Protein AF-A0A0D3DVM9-F1 (afdb_monomer)

Solvent-accessible surface area (backbone atoms only — not comparable to full-atom values): 5791 Å² total; per-residue (Å²): 135,84,50,71,69,58,55,54,49,50,52,52,49,45,51,54,56,29,63,66,41,76,50,63,68,59,22,55,45,42,44,47,43,64,39,31,65,66,45,95,77,84,83,82,88,36,5,70,62,58,58,64,71,59,78,54,64,70,60,54,45,50,54,51,52,49,52,52,56,50,42,59,50,51,58,52,49,38,55,52,40,66,75,59,56,73,94,66,81,56,74,92,72,56,78,83,128

Sequence (97 aa):
MVDKGQVISLCRSLLRAGRQYPDYNIREYAKRRTLDGFCTKRMTLDGFRMNKNLTDHSKVEEAYAEGKKQMEVVERVVKVYLAYPPKTKNIMELKLQ

Radius of gyration: 15.46 Å; Cα contacts (8 Å, |Δi|>4): 79; chains: 1; bounding box: 35×24×49 Å

Organism: NCBI:txid109376

Foldseek 3Di:
DDDPVNVVVLLVLQLVLLVLFLAPVSSVVSVCCSQPVLDDDDDDRPNCPPCVPVPDPVVVVVSSVVSVVVSVVSNVVSVVNVVVPDPDHDPVPDDDD

Nearest PDB structures (foldseek):
  6nzu-assembly1_B  TM=9.506E-01  e=1.006E-03  Homo sapiens
  8pk8-assembly1_B  TM=9.424E-01  e=1.006E-03  Homo sapiens
  5usr-assembly1_B  TM=9.138E-01  e=2.518E-03  Homo sapiens

InterPro domains:
  IPR008011 Complex 1 LYR protein domain [PF05347] (6-72)
  IPR045297 LYRM4, LYR domain [cd20264] (6-84)

Mean predicted aligned error: 7.84 Å

pLDDT: mean 76.56, std 17.45, range [30.0, 94.69]

Structure (mmCIF, N/CA/C/O backbone):
data_AF-A0A0D3DVM9-F1
#
_entry.id   AF-A0A0D3DVM9-F1
#
loop_
_atom_site.group_PDB
_atom_site.id
_atom_site.type_symbol
_atom_site.label_atom_id
_atom_site.label_alt_id
_atom_site.label_comp_id
_atom_site.label_asym_id
_atom_site.label_entity_id
_atom_site.label_seq_id
_atom_site.pdbx_PD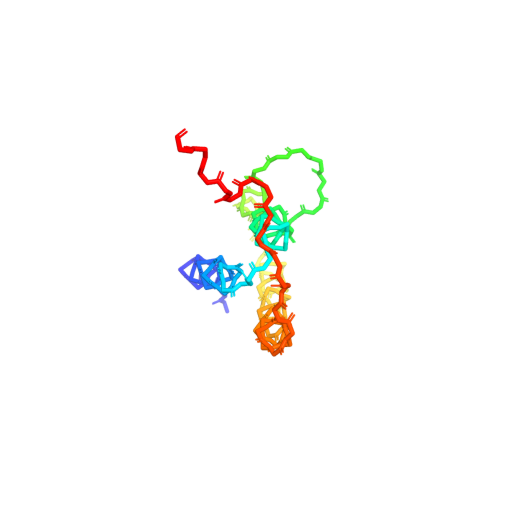B_ins_code
_atom_site.Cartn_x
_atom_site.Cartn_y
_atom_site.Cartn_z
_atom_site.occupancy
_atom_site.B_iso_or_equiv
_atom_site.auth_seq_id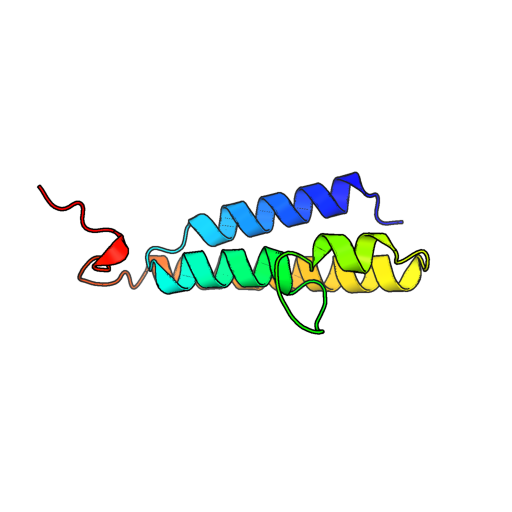
_atom_site.auth_comp_id
_atom_site.auth_asym_id
_atom_site.auth_atom_id
_atom_site.pdbx_PDB_model_num
ATOM 1 N N . MET A 1 1 ? 5.421 -0.435 -25.405 1.00 64.69 1 MET A N 1
ATOM 2 C CA . MET A 1 1 ? 6.526 0.359 -24.838 1.00 64.69 1 MET A CA 1
ATOM 3 C C . MET A 1 1 ? 6.015 1.191 -23.682 1.00 64.69 1 MET A C 1
ATOM 5 O O . MET A 1 1 ? 5.306 2.172 -23.883 1.00 64.69 1 MET A O 1
ATOM 9 N N . VAL A 1 2 ? 6.327 0.747 -22.470 1.00 70.69 2 VAL A N 1
ATOM 10 C CA . VAL A 1 2 ? 6.027 1.474 -21.235 1.00 70.69 2 VAL A CA 1
ATOM 11 C C . VAL A 1 2 ? 6.946 2.688 -21.132 1.00 70.69 2 VAL A C 1
ATOM 13 O O . VAL A 1 2 ? 8.167 2.542 -21.107 1.00 70.69 2 VAL A O 1
ATOM 16 N N . ASP A 1 3 ? 6.357 3.879 -21.067 1.00 76.69 3 ASP A N 1
ATOM 17 C CA . ASP A 1 3 ? 7.109 5.121 -20.897 1.00 76.69 3 ASP A CA 1
ATOM 18 C C . ASP A 1 3 ? 7.360 5.432 -19.412 1.00 76.69 3 ASP A C 1
ATOM 20 O O . ASP A 1 3 ? 6.544 5.128 -18.537 1.00 76.69 3 ASP A O 1
ATOM 24 N N . LYS A 1 4 ? 8.468 6.118 -19.120 1.00 74.12 4 LYS A N 1
ATOM 25 C CA . LYS A 1 4 ? 8.853 6.555 -17.773 1.00 74.12 4 LYS A CA 1
ATOM 26 C C . LYS A 1 4 ? 7.733 7.331 -17.072 1.00 74.12 4 LYS A C 1
ATOM 28 O O . LYS A 1 4 ? 7.541 7.160 -15.864 1.00 74.12 4 LYS A O 1
ATOM 33 N N . GLY A 1 5 ? 6.966 8.145 -17.803 1.00 76.88 5 GLY A N 1
ATOM 34 C CA . GLY A 1 5 ? 5.811 8.859 -17.261 1.00 76.88 5 GLY A CA 1
ATOM 35 C C . GLY A 1 5 ? 4.721 7.920 -16.742 1.00 76.88 5 GLY A C 1
ATOM 36 O O . GLY A 1 5 ? 4.166 8.150 -15.663 1.00 76.88 5 GLY A O 1
ATOM 37 N N . GLN A 1 6 ? 4.464 6.814 -17.445 1.00 81.12 6 GLN A N 1
ATOM 38 C CA . GLN A 1 6 ? 3.486 5.806 -17.032 1.00 81.12 6 GLN A CA 1
ATOM 39 C C . GLN A 1 6 ? 3.933 5.070 -15.767 1.00 81.12 6 GLN A C 1
ATOM 41 O O . GLN A 1 6 ? 3.111 4.834 -14.880 1.00 81.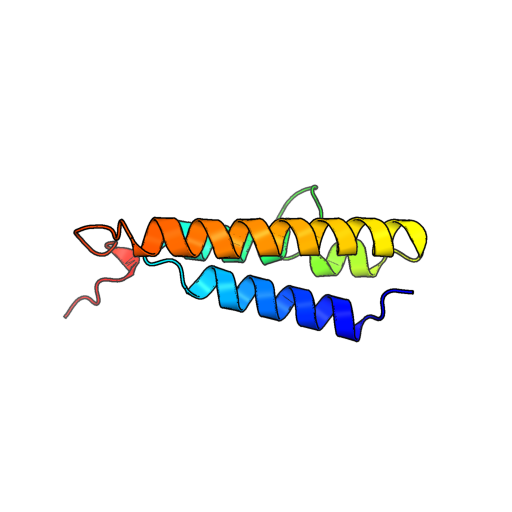12 6 GLN A O 1
ATOM 46 N N . VAL A 1 7 ? 5.228 4.762 -15.642 1.00 77.44 7 VAL A N 1
ATOM 47 C CA . VAL A 1 7 ? 5.778 4.110 -14.443 1.00 77.44 7 VAL A CA 1
ATOM 48 C C . VAL A 1 7 ? 5.685 5.042 -13.224 1.00 77.44 7 VAL A C 1
ATOM 50 O O . VAL A 1 7 ? 5.230 4.630 -12.157 1.00 77.44 7 VAL A O 1
ATOM 53 N N . ILE A 1 8 ? 6.025 6.330 -13.378 1.00 80.25 8 ILE A N 1
ATOM 54 C CA . ILE A 1 8 ? 5.896 7.333 -12.302 1.00 80.25 8 ILE A CA 1
ATOM 55 C C . ILE A 1 8 ? 4.429 7.533 -11.907 1.00 80.25 8 ILE A C 1
ATOM 57 O O . ILE A 1 8 ? 4.118 7.643 -10.718 1.00 80.25 8 ILE A O 1
ATOM 61 N N . SER A 1 9 ? 3.527 7.583 -12.888 1.00 83.94 9 SER A N 1
ATOM 62 C CA . SER A 1 9 ? 2.088 7.693 -12.642 1.00 83.94 9 SER A CA 1
ATOM 63 C C . SER A 1 9 ? 1.581 6.506 -11.820 1.00 83.94 9 SER A C 1
ATOM 65 O O . SER A 1 9 ? 0.953 6.707 -10.781 1.00 83.94 9 SER A O 1
ATOM 67 N N . LEU A 1 10 ? 1.955 5.280 -12.203 1.00 84.38 10 LEU A N 1
ATOM 68 C CA . LEU A 1 10 ? 1.599 4.061 -11.475 1.00 84.38 10 LEU A CA 1
ATOM 69 C C . LEU A 1 10 ? 2.126 4.082 -10.031 1.00 84.38 10 LEU A C 1
ATOM 71 O O . LEU A 1 10 ? 1.373 3.800 -9.102 1.00 84.38 10 LEU A O 1
ATOM 75 N N . CYS A 1 11 ? 3.380 4.502 -9.829 1.00 82.12 11 CYS A N 1
ATOM 76 C CA . CYS A 1 11 ? 3.977 4.672 -8.499 1.00 82.12 11 CYS A CA 1
ATOM 77 C C . CYS A 1 11 ? 3.156 5.612 -7.613 1.00 82.12 11 CYS A C 1
ATOM 79 O O . CYS A 1 11 ? 2.806 5.296 -6.476 1.00 82.12 11 CYS A O 1
ATOM 81 N N . ARG A 1 12 ? 2.828 6.793 -8.148 1.00 84.25 12 ARG A N 1
ATOM 82 C CA . ARG A 1 12 ? 2.059 7.809 -7.425 1.00 84.25 12 ARG A CA 1
ATOM 83 C C . ARG A 1 12 ? 0.668 7.300 -7.091 1.00 84.25 12 ARG A C 1
ATOM 85 O O . ARG A 1 12 ? 0.198 7.546 -5.984 1.00 84.25 12 ARG A O 1
ATOM 92 N N . SER A 1 13 ? 0.032 6.587 -8.012 1.00 86.81 13 SER A N 1
ATOM 93 C CA . SER A 1 13 ? -1.275 5.984 -7.776 1.00 86.81 13 SER A CA 1
ATOM 94 C C . SER A 1 13 ? -1.216 4.918 -6.675 1.00 86.81 13 SER A C 1
ATOM 96 O O . SER A 1 13 ? -2.057 4.956 -5.783 1.00 86.81 13 SER A O 1
ATOM 98 N N . LEU A 1 14 ? -0.176 4.074 -6.628 1.00 85.31 14 LEU A N 1
ATOM 99 C CA . LEU A 1 14 ? -0.004 3.060 -5.576 1.00 85.31 14 LEU A CA 1
ATOM 100 C C . LEU A 1 14 ? 0.188 3.720 -4.207 1.00 85.31 14 LEU A C 1
ATOM 102 O O . LEU A 1 14 ? -0.457 3.346 -3.230 1.00 85.31 14 LEU A O 1
ATOM 106 N N . LEU A 1 15 ? 1.019 4.765 -4.143 1.00 87.38 15 LEU A N 1
ATOM 107 C CA . LEU A 1 15 ? 1.227 5.538 -2.918 1.00 87.38 15 LEU A CA 1
ATOM 108 C C . LEU A 1 15 ? -0.046 6.260 -2.458 1.00 87.38 15 LEU A C 1
ATOM 110 O O . LEU A 1 15 ? -0.275 6.390 -1.257 1.00 87.38 15 LEU A O 1
ATOM 114 N N . ARG A 1 16 ? -0.874 6.748 -3.389 1.00 90.38 16 ARG A N 1
ATOM 115 C CA . ARG A 1 16 ? -2.161 7.385 -3.071 1.00 90.38 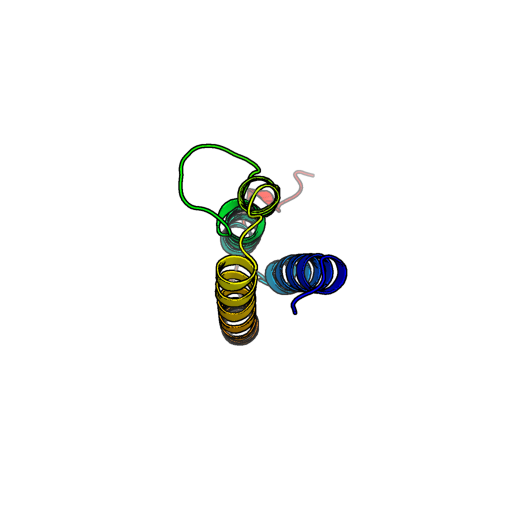16 ARG A CA 1
ATOM 116 C C . ARG A 1 16 ? -3.180 6.366 -2.573 1.00 90.38 16 ARG A C 1
ATOM 118 O O . ARG A 1 16 ? -3.838 6.640 -1.577 1.00 90.38 16 ARG A O 1
ATOM 125 N N . ALA A 1 17 ? -3.279 5.203 -3.214 1.00 87.81 17 ALA A N 1
ATOM 126 C CA . ALA A 1 17 ? -4.162 4.120 -2.787 1.00 87.81 17 ALA A CA 1
ATOM 127 C C . ALA A 1 17 ? -3.750 3.582 -1.407 1.00 87.81 17 ALA A C 1
ATOM 129 O O . ALA A 1 17 ? -4.576 3.482 -0.505 1.00 87.81 17 ALA A O 1
ATOM 130 N N . GLY A 1 18 ? -2.450 3.369 -1.182 1.00 87.06 18 GLY A N 1
ATOM 131 C CA . GLY A 1 18 ? -1.912 2.930 0.107 1.00 87.06 18 GLY A CA 1
ATOM 132 C C . GLY A 1 18 ? -2.130 3.916 1.263 1.00 87.06 18 GLY A C 1
ATOM 133 O O . GLY A 1 18 ? -2.115 3.510 2.418 1.00 87.06 18 GLY A O 1
ATOM 134 N N . ARG A 1 19 ? -2.378 5.204 0.999 1.00 89.44 19 ARG A N 1
ATOM 135 C CA . ARG A 1 19 ? -2.746 6.172 2.051 1.00 89.44 19 ARG A CA 1
ATOM 136 C C . ARG A 1 19 ? -4.189 6.033 2.532 1.00 89.44 19 ARG A C 1
ATOM 138 O O . ARG A 1 19 ? -4.500 6.566 3.590 1.00 89.44 19 ARG A O 1
ATOM 145 N N . GLN A 1 20 ? -5.048 5.350 1.780 1.00 91.56 20 GLN A N 1
ATOM 146 C CA . GLN A 1 20 ? -6.469 5.211 2.111 1.00 91.56 20 GLN A CA 1
ATOM 147 C C . GLN A 1 20 ? -6.726 4.159 3.196 1.00 91.56 20 GLN A C 1
ATOM 149 O O . GLN A 1 20 ? -7.831 4.099 3.728 1.00 91.56 20 GLN A O 1
ATOM 154 N N . TYR A 1 21 ? -5.728 3.340 3.553 1.00 91.00 21 TYR A N 1
ATOM 155 C CA . TYR A 1 21 ? -5.892 2.368 4.630 1.00 91.00 21 TYR A CA 1
ATOM 156 C C . TYR A 1 21 ? -6.135 3.065 5.980 1.00 91.00 21 TYR A C 1
ATOM 158 O O . TYR A 1 21 ? -5.402 3.991 6.333 1.00 91.00 21 TYR A O 1
ATOM 166 N N . PRO A 1 22 ? -7.117 2.612 6.776 1.00 89.88 22 PRO A N 1
ATOM 167 C CA . PRO A 1 22 ? -7.398 3.201 8.082 1.00 89.88 22 PRO A CA 1
ATOM 168 C C . PRO A 1 22 ? -6.340 2.835 9.134 1.00 89.88 22 PRO A C 1
ATOM 170 O O . PRO A 1 22 ? -6.067 3.633 10.027 1.00 89.88 22 PRO A O 1
ATOM 173 N N . ASP A 1 23 ? -5.691 1.677 9.002 1.00 90.56 23 ASP A N 1
ATOM 174 C CA . ASP A 1 23 ? -4.649 1.212 9.921 1.00 90.56 23 ASP A CA 1
ATOM 175 C C . ASP A 1 23 ? -3.272 1.820 9.591 1.00 90.56 23 ASP A C 1
ATOM 177 O O . ASP A 1 23 ? -2.796 1.752 8.452 1.00 90.56 23 ASP A O 1
ATOM 181 N N . TYR A 1 24 ? -2.612 2.387 10.606 1.00 90.44 24 TYR A N 1
ATOM 182 C CA . TYR A 1 24 ? -1.273 2.971 10.507 1.00 90.44 24 TYR A CA 1
ATOM 183 C C . TYR A 1 24 ? -0.214 1.999 9.978 1.00 90.44 24 TYR A C 1
ATOM 185 O O . TYR A 1 24 ? 0.533 2.334 9.056 1.00 90.44 24 TYR A O 1
ATOM 193 N N . ASN A 1 25 ? -0.153 0.789 10.535 1.00 90.50 25 ASN A N 1
ATOM 194 C CA . ASN A 1 25 ? 0.869 -0.190 10.184 1.00 90.50 25 ASN A CA 1
ATOM 195 C C . ASN A 1 25 ? 0.724 -0.613 8.726 1.00 90.50 25 ASN A C 1
ATOM 197 O O . ASN A 1 25 ? 1.723 -0.743 8.019 1.00 90.50 25 ASN A O 1
ATOM 201 N N . ILE A 1 26 ? -0.519 -0.769 8.262 1.00 89.56 26 ILE A N 1
ATOM 202 C CA . ILE A 1 26 ? -0.812 -1.125 6.874 1.00 89.56 26 ILE A CA 1
ATOM 203 C C . ILE A 1 26 ? -0.454 0.024 5.928 1.00 89.56 26 ILE A C 1
ATOM 205 O O . ILE A 1 26 ? 0.169 -0.233 4.900 1.00 89.56 26 ILE A O 1
ATOM 209 N N . ARG A 1 27 ? -0.746 1.288 6.275 1.00 90.88 27 ARG A N 1
ATOM 210 C CA . ARG A 1 27 ? -0.305 2.444 5.469 1.00 90.88 27 ARG A CA 1
ATOM 211 C C . ARG A 1 27 ? 1.212 2.521 5.354 1.00 90.88 27 ARG A C 1
ATOM 213 O O . ARG A 1 27 ? 1.739 2.664 4.250 1.00 90.88 27 ARG A O 1
ATOM 220 N N . GLU A 1 28 ? 1.924 2.414 6.473 1.00 88.81 28 GLU A N 1
ATOM 221 C CA . GLU A 1 28 ? 3.387 2.499 6.475 1.00 88.81 28 GLU A CA 1
ATOM 222 C C . GLU A 1 28 ? 4.037 1.287 5.804 1.00 88.81 28 GLU A C 1
ATOM 224 O O . GLU A 1 28 ? 5.070 1.430 5.146 1.00 88.81 28 GLU A O 1
ATOM 229 N N . TYR A 1 29 ? 3.433 0.101 5.914 1.00 87.25 29 TYR A N 1
ATOM 230 C CA . TYR A 1 29 ? 3.856 -1.076 5.163 1.00 87.25 29 TYR A CA 1
ATOM 231 C C . TYR A 1 29 ? 3.609 -0.904 3.666 1.00 87.25 29 TYR A C 1
ATOM 233 O O . TYR A 1 29 ? 4.519 -1.139 2.881 1.00 87.25 29 TYR A O 1
ATOM 241 N N . ALA A 1 30 ? 2.423 -0.453 3.249 1.00 84.94 30 ALA A N 1
ATOM 242 C CA . ALA A 1 30 ? 2.099 -0.227 1.843 1.00 84.94 30 ALA A CA 1
ATOM 243 C C . ALA A 1 30 ? 3.027 0.823 1.222 1.00 84.94 30 ALA A C 1
ATOM 245 O O . ALA A 1 30 ? 3.501 0.644 0.102 1.00 84.94 30 ALA A O 1
ATOM 246 N N . LYS A 1 31 ? 3.357 1.884 1.965 1.00 84.06 31 LYS A N 1
ATOM 247 C CA . LYS A 1 31 ? 4.341 2.892 1.561 1.00 84.06 31 LYS A CA 1
ATOM 248 C C . LYS A 1 31 ? 5.735 2.287 1.410 1.00 84.06 31 LYS A C 1
ATOM 250 O O . LYS A 1 31 ? 6.333 2.454 0.352 1.00 84.06 31 LYS A O 1
ATOM 255 N N . ARG A 1 32 ? 6.226 1.550 2.415 1.00 81.06 32 ARG A N 1
ATOM 256 C CA . ARG A 1 32 ? 7.519 0.847 2.345 1.00 81.06 32 ARG A CA 1
ATOM 257 C C . ARG A 1 32 ? 7.548 -0.139 1.190 1.00 81.06 32 ARG A C 1
ATOM 259 O O . ARG A 1 32 ? 8.394 -0.014 0.331 1.00 81.06 32 ARG A O 1
ATOM 266 N N . ARG A 1 33 ? 6.558 -1.018 1.060 1.00 77.19 33 ARG A N 1
ATOM 267 C CA . ARG A 1 33 ? 6.443 -1.988 -0.036 1.00 77.19 33 ARG A CA 1
ATOM 268 C C . ARG A 1 33 ? 6.276 -1.335 -1.409 1.00 77.19 33 ARG A C 1
ATOM 270 O O . ARG A 1 33 ? 6.757 -1.892 -2.376 1.00 77.19 33 ARG A O 1
ATOM 277 N N . THR A 1 34 ? 5.637 -0.179 -1.541 1.00 74.06 34 THR A N 1
ATOM 278 C CA . THR A 1 34 ? 5.575 0.521 -2.840 1.00 74.06 34 THR A CA 1
ATOM 279 C C . THR A 1 34 ? 6.923 1.153 -3.185 1.00 74.06 34 THR A C 1
ATOM 281 O O . THR A 1 34 ? 7.319 1.187 -4.348 1.00 74.06 34 THR A O 1
ATOM 284 N N . LEU A 1 35 ? 7.639 1.639 -2.169 1.00 69.31 35 LEU A N 1
ATOM 285 C CA . LEU A 1 35 ? 8.974 2.202 -2.325 1.00 69.31 35 LEU A CA 1
ATOM 286 C C . LEU A 1 35 ? 10.057 1.130 -2.478 1.00 69.31 35 LEU A C 1
ATOM 288 O O . LEU A 1 35 ? 11.014 1.394 -3.185 1.00 69.31 35 LEU A O 1
ATOM 292 N N . ASP A 1 36 ? 9.895 -0.050 -1.881 1.00 62.06 36 ASP A N 1
ATOM 293 C CA . ASP A 1 36 ? 10.870 -1.148 -1.825 1.00 62.06 36 ASP A CA 1
ATOM 294 C C . ASP A 1 36 ? 10.533 -2.261 -2.836 1.00 62.06 36 ASP A C 1
ATOM 296 O O . ASP A 1 36 ? 11.395 -2.785 -3.530 1.00 62.06 36 ASP A O 1
ATOM 300 N N . GLY A 1 37 ? 9.258 -2.623 -2.955 1.00 51.31 37 GLY A N 1
ATOM 301 C CA . GLY A 1 37 ? 8.749 -3.843 -3.594 1.00 51.31 37 GLY A CA 1
ATOM 302 C C . GLY A 1 37 ? 8.763 -3.866 -5.117 1.00 51.31 37 GLY A C 1
ATOM 303 O O . GLY A 1 37 ? 8.290 -4.837 -5.694 1.00 51.31 37 GLY A O 1
ATOM 304 N N . PHE A 1 38 ? 9.334 -2.855 -5.770 1.00 50.81 38 PHE A N 1
ATOM 305 C CA . PHE A 1 38 ? 9.666 -2.970 -7.189 1.00 50.81 38 PHE A CA 1
ATOM 306 C C . PHE A 1 38 ? 11.016 -3.699 -7.408 1.00 50.81 38 PHE A C 1
ATOM 308 O O . PHE A 1 38 ? 11.285 -4.104 -8.533 1.00 50.81 38 PHE A O 1
ATOM 315 N N . CYS A 1 39 ? 11.826 -3.952 -6.359 1.00 37.91 39 CYS A N 1
ATOM 316 C CA . CYS A 1 39 ? 13.028 -4.806 -6.409 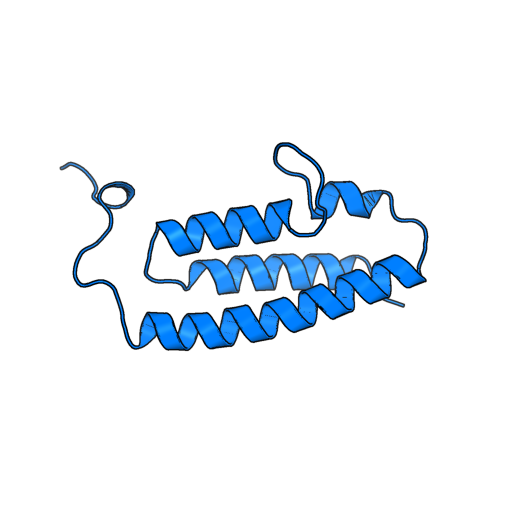1.00 37.91 39 CYS A CA 1
ATOM 317 C C . CYS A 1 39 ? 13.322 -5.495 -5.063 1.00 37.91 39 CYS A C 1
ATOM 319 O O . CYS A 1 39 ? 13.543 -4.837 -4.051 1.00 37.91 39 CYS A O 1
ATOM 321 N N . THR A 1 40 ? 13.446 -6.824 -5.035 1.00 33.41 40 THR A N 1
ATOM 322 C CA . THR A 1 40 ? 14.052 -7.519 -3.885 1.00 33.41 40 THR A CA 1
ATOM 323 C C . THR A 1 40 ? 15.560 -7.680 -4.074 1.00 33.41 40 THR A C 1
ATOM 325 O O . THR A 1 40 ? 16.012 -8.613 -4.727 1.00 33.41 40 THR A O 1
ATOM 328 N N . LYS A 1 41 ? 16.349 -6.818 -3.415 1.00 35.53 41 LYS A N 1
ATOM 329 C CA . LYS A 1 41 ? 17.506 -7.233 -2.594 1.00 35.53 41 LYS A CA 1
ATOM 330 C C . LYS A 1 41 ? 18.036 -6.054 -1.761 1.00 35.53 41 LYS A C 1
ATOM 332 O O . LYS A 1 41 ? 18.708 -5.179 -2.274 1.00 35.53 41 LYS A O 1
ATOM 337 N N . ARG A 1 42 ? 17.757 -6.133 -0.454 1.00 31.48 42 ARG A N 1
ATOM 338 C CA . ARG A 1 42 ? 18.448 -5.505 0.690 1.00 31.48 42 ARG A CA 1
ATOM 339 C C . ARG A 1 42 ? 18.520 -3.961 0.745 1.00 31.48 42 ARG A C 1
ATOM 341 O O . ARG A 1 42 ? 19.291 -3.331 0.047 1.00 31.48 42 ARG A O 1
ATOM 348 N N . MET A 1 43 ? 17.840 -3.443 1.774 1.00 30.00 43 MET A N 1
ATOM 349 C CA . MET A 1 43 ? 18.146 -2.217 2.527 1.00 30.00 43 MET A CA 1
ATOM 350 C C . MET A 1 43 ? 17.844 -0.880 1.826 1.00 30.00 43 MET A C 1
ATOM 352 O O . MET A 1 43 ? 18.694 -0.281 1.190 1.00 30.00 43 MET A O 1
ATOM 356 N N . THR A 1 44 ? 16.633 -0.384 2.115 1.00 35.81 44 THR A N 1
ATOM 357 C CA . THR A 1 44 ? 16.189 1.026 2.100 1.00 35.81 44 THR A CA 1
ATOM 358 C C . THR A 1 44 ? 16.113 1.765 0.752 1.00 35.81 44 THR A C 1
ATOM 360 O O . THR A 1 44 ? 17.125 2.062 0.144 1.00 35.81 44 THR A O 1
ATOM 363 N N . LEU A 1 45 ? 14.904 2.251 0.413 1.00 36.50 45 LEU A N 1
ATOM 364 C CA . LEU A 1 45 ? 14.630 3.401 -0.481 1.00 36.50 45 LEU A CA 1
ATOM 365 C C . LEU A 1 45 ? 14.642 3.167 -2.014 1.00 36.50 45 LEU A C 1
ATOM 367 O O . LEU A 1 45 ? 14.733 4.139 -2.773 1.00 36.50 45 LEU A O 1
ATOM 371 N N . ASP A 1 46 ? 14.510 1.920 -2.482 1.00 40.22 46 ASP A N 1
ATOM 372 C CA . ASP A 1 46 ? 15.170 1.512 -3.733 1.00 40.22 46 ASP A CA 1
ATOM 373 C C . ASP A 1 46 ? 14.357 0.733 -4.794 1.00 40.22 46 ASP A C 1
ATOM 375 O O . ASP A 1 46 ? 14.892 0.398 -5.840 1.00 40.22 46 ASP A O 1
ATOM 379 N N . GLY A 1 47 ? 13.053 0.511 -4.668 1.00 40.94 47 GLY A N 1
ATOM 380 C CA . GLY A 1 47 ? 12.258 -0.192 -5.693 1.00 40.94 47 GLY A CA 1
ATOM 381 C C . GLY A 1 47 ? 12.276 0.500 -7.068 1.00 40.94 47 GLY A C 1
ATOM 382 O O . GLY A 1 47 ? 12.631 -0.100 -8.081 1.00 40.94 47 GLY A O 1
ATOM 383 N N . PHE A 1 48 ? 11.973 1.800 -7.123 1.00 48.06 48 PHE A N 1
ATOM 384 C CA . PHE A 1 48 ? 12.055 2.570 -8.377 1.00 48.06 48 PHE A CA 1
ATOM 385 C C . PHE A 1 48 ? 13.488 2.950 -8.776 1.00 48.06 48 PHE A C 1
ATOM 387 O O . PHE A 1 48 ? 13.737 3.255 -9.942 1.00 48.06 48 PHE A O 1
ATOM 394 N N . ARG A 1 49 ? 14.434 2.966 -7.827 1.00 48.84 49 ARG A N 1
ATOM 395 C CA . ARG A 1 49 ? 15.839 3.326 -8.089 1.00 48.84 49 ARG A CA 1
ATOM 396 C C . ARG A 1 49 ? 16.653 2.149 -8.620 1.00 48.84 49 ARG A C 1
ATOM 398 O O . ARG A 1 49 ? 17.621 2.392 -9.327 1.00 48.84 49 ARG A O 1
ATOM 405 N N . MET A 1 50 ? 16.243 0.912 -8.356 1.00 54.28 50 MET A N 1
ATOM 406 C CA . MET A 1 50 ? 16.948 -0.290 -8.815 1.00 54.28 50 MET A CA 1
ATOM 407 C C . MET A 1 50 ? 16.552 -0.676 -10.242 1.00 54.28 50 MET A C 1
ATOM 409 O O . MET A 1 50 ? 17.422 -0.864 -11.089 1.00 54.28 50 MET A O 1
ATOM 413 N N . ASN A 1 51 ? 15.258 -0.615 -10.576 1.00 49.66 51 ASN A N 1
ATOM 414 C CA . ASN A 1 51 ? 14.803 -0.713 -11.970 1.00 49.66 51 ASN A CA 1
ATOM 415 C C . ASN A 1 51 ? 15.120 0.544 -12.799 1.00 49.66 51 ASN A C 1
ATOM 417 O O . ASN A 1 51 ? 14.941 0.539 -14.012 1.00 49.66 51 ASN A O 1
ATOM 421 N N . LYS A 1 52 ? 15.650 1.614 -12.187 1.00 53.59 52 LYS A N 1
ATOM 422 C CA . LYS A 1 52 ? 16.165 2.785 -12.919 1.00 53.59 52 LYS A CA 1
ATOM 423 C C . LYS A 1 52 ? 17.287 2.408 -13.894 1.00 53.59 52 LYS A C 1
ATOM 425 O O . LYS A 1 52 ? 17.452 3.091 -14.898 1.00 53.59 52 LYS A O 1
ATOM 430 N N . ASN A 1 53 ? 18.032 1.344 -13.586 1.00 57.03 53 ASN A N 1
ATOM 431 C CA . ASN A 1 53 ? 19.123 0.832 -14.413 1.00 57.03 53 ASN A CA 1
ATOM 432 C C . ASN A 1 53 ? 18.686 -0.347 -15.304 1.00 57.03 53 ASN A C 1
ATOM 434 O O . ASN A 1 53 ? 19.529 -0.931 -15.981 1.00 57.03 53 ASN A O 1
ATOM 438 N N . LEU A 1 54 ? 17.398 -0.731 -15.300 1.00 61.09 54 LEU A N 1
ATOM 439 C CA . LEU A 1 54 ? 16.889 -1.711 -16.258 1.00 61.09 54 LEU A CA 1
ATOM 440 C C . LEU A 1 54 ? 16.815 -1.061 -17.637 1.00 61.09 54 LEU A C 1
ATOM 442 O O . LEU A 1 54 ? 15.912 -0.281 -17.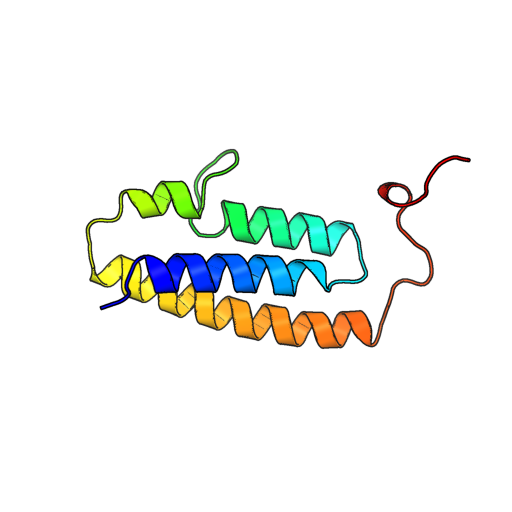930 1.00 61.09 54 LEU A O 1
ATOM 446 N N . THR A 1 55 ? 17.770 -1.419 -18.483 1.00 64.44 55 THR A N 1
ATOM 447 C CA . THR A 1 55 ? 17.801 -1.019 -19.894 1.00 64.44 55 THR A CA 1
ATOM 448 C C . THR A 1 55 ? 16.980 -1.976 -20.771 1.00 64.44 55 THR A C 1
ATOM 450 O O . THR A 1 55 ? 16.558 -1.609 -21.863 1.00 64.44 55 THR A O 1
ATOM 453 N N . ASP A 1 56 ? 16.705 -3.193 -20.280 1.00 73.62 56 ASP A N 1
ATOM 454 C CA . ASP A 1 56 ? 15.950 -4.222 -21.001 1.00 73.62 56 ASP A CA 1
ATOM 455 C C . ASP A 1 56 ? 14.451 -3.898 -21.041 1.00 73.62 56 ASP A C 1
ATOM 457 O O . ASP A 1 56 ? 13.730 -4.063 -20.052 1.00 73.62 56 ASP A O 1
ATOM 461 N N . HIS A 1 57 ? 13.958 -3.522 -22.221 1.00 72.69 57 HIS A N 1
ATOM 462 C CA . HIS A 1 57 ? 12.552 -3.168 -22.432 1.00 72.69 57 HIS A CA 1
ATOM 463 C C . HIS A 1 57 ? 11.567 -4.261 -21.982 1.00 72.69 57 HIS A C 1
ATOM 465 O O . HIS A 1 57 ? 10.566 -3.941 -21.346 1.00 72.69 57 HIS A O 1
ATOM 471 N N . SER A 1 58 ? 11.867 -5.542 -22.224 1.00 79.81 58 SER A N 1
ATOM 472 C CA . SER A 1 58 ? 10.985 -6.657 -21.833 1.00 79.81 58 SER A CA 1
ATOM 473 C C . SER A 1 58 ? 10.781 -6.749 -20.316 1.00 79.81 58 SER A C 1
ATOM 475 O O . SER A 1 58 ? 9.669 -6.993 -19.855 1.00 79.81 58 SER A O 1
ATOM 477 N N . LYS A 1 59 ? 11.838 -6.519 -19.526 1.00 75.88 59 LYS A N 1
ATOM 478 C CA . LYS A 1 59 ? 11.775 -6.587 -18.055 1.00 75.88 59 LYS A CA 1
ATOM 479 C C . LYS A 1 59 ? 11.016 -5.400 -17.469 1.00 75.88 59 LYS A C 1
ATOM 481 O O . LYS A 1 59 ? 10.319 -5.540 -16.468 1.00 75.88 59 LYS A O 1
ATOM 486 N N . VAL A 1 60 ? 11.123 -4.230 -18.105 1.00 75.25 60 VAL A N 1
ATOM 487 C CA . VAL A 1 60 ? 10.351 -3.040 -17.718 1.00 75.25 60 VAL A CA 1
ATOM 488 C C . VAL A 1 60 ? 8.857 -3.270 -17.941 1.00 75.25 60 VAL A C 1
ATOM 490 O O . VAL A 1 60 ? 8.052 -2.910 -17.081 1.00 75.25 60 VAL A O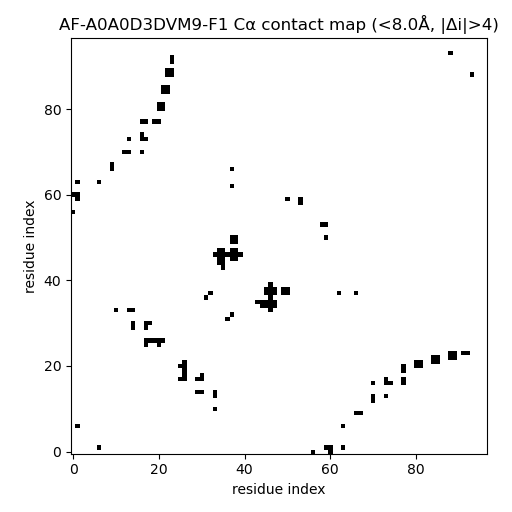 1
ATOM 493 N N . GLU A 1 61 ? 8.474 -3.886 -19.061 1.00 80.81 61 GLU A N 1
ATOM 494 C CA . GLU A 1 61 ? 7.069 -4.189 -19.352 1.00 80.81 61 GLU A CA 1
ATOM 495 C C . GLU A 1 61 ? 6.489 -5.234 -18.391 1.00 80.81 61 GLU A C 1
ATOM 497 O O . GLU A 1 61 ? 5.376 -5.048 -17.895 1.00 80.81 61 GLU A O 1
ATOM 502 N N . GLU A 1 62 ? 7.257 -6.271 -18.050 1.00 81.88 62 GLU A N 1
ATOM 503 C CA . GLU A 1 62 ? 6.865 -7.278 -17.058 1.00 81.88 62 GLU A CA 1
ATOM 504 C C . GLU A 1 62 ? 6.656 -6.663 -15.666 1.00 81.88 62 GLU A C 1
ATOM 506 O O . GLU A 1 62 ? 5.580 -6.802 -15.078 1.00 81.88 62 GLU A O 1
ATOM 511 N N . ALA A 1 63 ? 7.634 -5.898 -15.169 1.00 78.81 63 ALA A N 1
ATOM 512 C CA . ALA A 1 63 ? 7.541 -5.242 -13.866 1.00 78.81 63 ALA A CA 1
ATOM 513 C C . ALA A 1 63 ? 6.382 -4.229 -13.814 1.00 78.81 63 ALA A C 1
ATOM 515 O O . ALA A 1 63 ? 5.684 -4.098 -12.805 1.00 78.81 63 ALA A O 1
ATOM 516 N N . TYR A 1 64 ? 6.133 -3.517 -14.915 1.00 82.50 64 TYR A N 1
ATOM 517 C CA . TYR A 1 64 ? 4.995 -2.609 -15.026 1.00 82.50 64 TYR A CA 1
ATOM 518 C C . TYR A 1 64 ? 3.650 -3.353 -15.006 1.00 82.50 64 TYR A C 1
ATOM 520 O O . TYR A 1 64 ? 2.710 -2.908 -14.339 1.00 82.50 64 TYR A O 1
ATOM 528 N N . ALA A 1 65 ? 3.550 -4.495 -15.693 1.00 85.19 65 ALA A N 1
ATOM 529 C CA . ALA A 1 65 ? 2.362 -5.343 -15.669 1.00 85.19 65 ALA A CA 1
ATOM 530 C C . ALA A 1 65 ? 2.102 -5.918 -14.268 1.00 85.19 65 ALA A C 1
ATOM 532 O O . ALA A 1 65 ? 0.959 -5.931 -13.807 1.00 85.19 65 ALA A O 1
ATOM 533 N N . GLU A 1 66 ? 3.149 -6.330 -13.555 1.00 82.81 66 GLU A N 1
ATOM 534 C CA . GLU A 1 66 ? 3.033 -6.755 -12.162 1.00 82.81 66 GLU A CA 1
ATOM 535 C C . GLU A 1 66 ? 2.575 -5.607 -11.252 1.00 82.81 66 GLU A C 1
ATOM 537 O O . GLU A 1 66 ? 1.640 -5.777 -10.469 1.00 82.81 66 GLU A O 1
ATOM 542 N N . GLY A 1 67 ? 3.143 -4.408 -11.406 1.00 82.81 67 GLY A N 1
ATOM 543 C CA . GLY A 1 67 ? 2.719 -3.224 -10.656 1.00 82.81 67 GLY A CA 1
ATOM 544 C C . GLY A 1 67 ? 1.238 -2.878 -10.856 1.00 82.81 67 GLY A C 1
ATOM 545 O O . GLY A 1 67 ? 0.562 -2.482 -9.904 1.00 82.81 67 GLY A O 1
ATOM 546 N N . LYS A 1 68 ? 0.699 -3.081 -12.066 1.00 87.25 68 LYS A N 1
ATOM 547 C CA . LYS A 1 68 ? -0.742 -2.944 -12.336 1.00 87.25 68 LYS A CA 1
ATOM 548 C C . LYS A 1 68 ? -1.575 -3.980 -11.582 1.00 87.25 68 LYS A C 1
ATOM 550 O O . LYS A 1 68 ? -2.541 -3.604 -10.927 1.00 87.25 68 LYS A O 1
ATOM 555 N N . LYS A 1 69 ? -1.171 -5.254 -11.594 1.00 87.81 69 LYS A N 1
ATOM 556 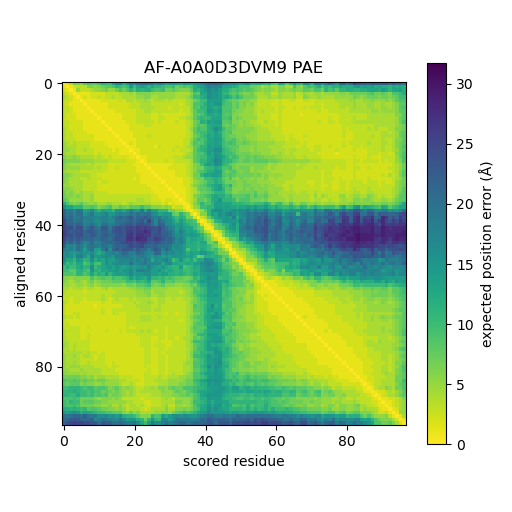C CA . LYS A 1 69 ? -1.847 -6.306 -10.812 1.00 87.81 69 LYS A CA 1
ATOM 557 C C . LYS A 1 69 ? -1.838 -5.984 -9.314 1.00 87.81 69 LYS A C 1
ATOM 559 O O . LYS A 1 69 ? -2.845 -6.158 -8.633 1.00 87.81 69 LYS A O 1
ATOM 564 N N . GLN A 1 70 ? -0.718 -5.473 -8.799 1.00 84.44 70 GLN A N 1
ATOM 565 C CA . GLN A 1 70 ? -0.611 -5.045 -7.401 1.00 84.44 70 GLN A CA 1
ATOM 566 C C . GLN A 1 70 ? -1.548 -3.871 -7.088 1.00 84.44 70 GLN A C 1
ATOM 568 O O . GLN A 1 70 ? -2.146 -3.858 -6.015 1.00 84.44 70 GLN A O 1
ATOM 573 N N . MET A 1 71 ? -1.740 -2.925 -8.016 1.00 87.25 71 MET A N 1
ATOM 574 C CA . MET A 1 71 ? -2.715 -1.841 -7.841 1.00 87.25 71 MET A CA 1
ATOM 575 C C . MET A 1 71 ? -4.126 -2.380 -7.607 1.00 87.25 71 MET A C 1
ATOM 577 O O . MET A 1 71 ? -4.773 -2.000 -6.635 1.00 87.25 71 MET A O 1
ATOM 581 N N . GLU A 1 72 ? -4.582 -3.302 -8.453 1.00 90.62 72 GLU A N 1
ATOM 582 C CA . GLU A 1 72 ? -5.920 -3.895 -8.339 1.00 90.62 72 GLU A CA 1
ATOM 583 C C . GLU A 1 72 ? -6.105 -4.646 -7.014 1.00 90.62 72 GLU A C 1
ATOM 585 O O . GLU A 1 72 ? -7.195 -4.686 -6.439 1.00 90.62 72 GLU A O 1
ATOM 590 N N . VAL A 1 73 ? -5.040 -5.269 -6.502 1.00 88.62 73 VAL A N 1
ATOM 591 C CA . VAL A 1 73 ? -5.052 -5.884 -5.169 1.00 88.62 73 VAL A CA 1
ATOM 592 C C . VAL A 1 73 ? -5.179 -4.811 -4.093 1.00 88.62 73 VAL A C 1
ATOM 594 O O . VAL A 1 73 ? -6.063 -4.921 -3.248 1.00 88.62 73 VAL A O 1
ATOM 597 N N . VAL A 1 74 ? -4.353 -3.763 -4.134 1.00 88.69 74 VAL A N 1
ATOM 598 C CA . VAL A 1 74 ? -4.386 -2.676 -3.146 1.00 88.69 74 VAL A CA 1
ATOM 599 C C . VAL A 1 74 ? -5.771 -2.034 -3.093 1.00 88.69 74 VAL A C 1
ATOM 601 O O . VAL A 1 74 ? -6.331 -1.901 -2.012 1.00 88.69 74 VAL A O 1
ATOM 604 N N . GLU A 1 75 ? -6.377 -1.708 -4.232 1.00 90.06 75 GLU A N 1
ATOM 605 C CA . GLU A 1 75 ? -7.713 -1.102 -4.270 1.00 90.06 75 GLU A CA 1
ATOM 606 C C . GLU A 1 75 ? -8.799 -2.007 -3.676 1.00 90.06 75 GLU A C 1
ATOM 608 O O . GLU A 1 75 ? -9.683 -1.536 -2.954 1.00 90.06 75 GLU A O 1
ATOM 613 N N . ARG A 1 76 ? -8.737 -3.318 -3.938 1.00 94.00 76 ARG A N 1
ATOM 614 C CA . ARG A 1 76 ? -9.671 -4.281 -3.337 1.00 94.00 76 ARG A CA 1
ATOM 615 C C . ARG A 1 76 ? -9.484 -4.377 -1.829 1.00 94.00 76 ARG A C 1
ATOM 617 O O . ARG A 1 76 ? -10.465 -4.346 -1.091 1.00 94.00 76 ARG A O 1
ATOM 624 N N . VAL A 1 77 ? -8.238 -4.465 -1.371 1.00 91.19 77 VAL A N 1
ATOM 625 C CA . VAL A 1 77 ? -7.923 -4.595 0.054 1.00 91.19 77 VAL A CA 1
ATOM 626 C C . VAL A 1 77 ? -8.307 -3.315 0.801 1.00 91.19 77 VAL A C 1
ATOM 628 O O . VAL A 1 77 ? -8.885 -3.410 1.880 1.00 91.19 77 VAL A O 1
ATOM 631 N N . VAL A 1 78 ? -8.121 -2.127 0.213 1.00 93.25 78 VAL A N 1
ATOM 632 C CA . VAL A 1 78 ? -8.602 -0.857 0.793 1.00 93.25 78 VAL A CA 1
ATOM 633 C C . VAL A 1 78 ? -10.095 -0.934 1.118 1.00 93.25 78 VAL A C 1
ATOM 635 O O . VAL A 1 78 ? -10.481 -0.616 2.240 1.00 93.25 78 VAL A O 1
ATOM 638 N N . LYS A 1 79 ? -10.935 -1.425 0.198 1.00 94.62 79 LYS A N 1
ATOM 639 C CA . LYS A 1 79 ? -12.386 -1.553 0.436 1.00 94.62 79 LYS A CA 1
ATOM 640 C C . LYS A 1 79 ? -12.708 -2.463 1.623 1.00 94.62 79 LYS A C 1
ATOM 642 O O . LYS A 1 79 ? -13.576 -2.128 2.422 1.00 94.62 79 LYS A O 1
ATOM 647 N N . VAL A 1 80 ? -11.992 -3.579 1.766 1.00 94.00 80 VAL A N 1
ATOM 648 C CA . VAL A 1 80 ? -12.175 -4.508 2.895 1.00 94.00 80 VAL A CA 1
ATOM 649 C C . VAL A 1 80 ? -11.806 -3.837 4.217 1.00 94.00 80 VAL A C 1
ATOM 651 O O . VAL A 1 80 ? -12.580 -3.884 5.168 1.00 94.00 80 VAL A O 1
ATOM 654 N N . TYR A 1 81 ? -10.660 -3.161 4.278 1.00 92.12 81 TYR A N 1
ATOM 655 C CA . TYR A 1 81 ? -10.221 -2.486 5.502 1.00 92.12 81 TYR A CA 1
ATOM 656 C C . TYR A 1 81 ? -11.104 -1.291 5.873 1.00 92.12 81 TYR A C 1
ATOM 658 O O . TYR A 1 81 ? -11.266 -0.997 7.052 1.00 92.12 81 TYR A O 1
ATOM 666 N N . LEU A 1 82 ? -11.694 -0.614 4.887 1.00 92.12 82 LEU A N 1
ATOM 667 C CA . LEU A 1 82 ? -12.681 0.435 5.135 1.00 92.12 82 LEU A CA 1
ATOM 668 C C . LEU A 1 82 ? -14.014 -0.123 5.650 1.00 92.12 82 LEU A C 1
ATOM 670 O O . LEU A 1 82 ? -14.665 0.546 6.446 1.00 92.12 82 LEU A O 1
ATOM 674 N N . ALA A 1 83 ? -14.409 -1.333 5.238 1.00 94.69 83 ALA A N 1
ATOM 675 C CA . ALA A 1 83 ? -15.584 -2.015 5.785 1.00 94.69 83 ALA A CA 1
ATOM 676 C C . ALA A 1 83 ? -15.363 -2.492 7.233 1.00 94.69 83 ALA A C 1
ATOM 678 O O . ALA A 1 83 ? -16.307 -2.523 8.021 1.00 94.69 83 ALA A O 1
ATOM 679 N N . TYR A 1 84 ? -14.117 -2.815 7.592 1.00 92.56 84 TYR A N 1
ATOM 680 C CA . TYR A 1 84 ? -13.727 -3.272 8.929 1.00 92.56 84 TYR A CA 1
ATOM 681 C C . TYR A 1 84 ? -12.631 -2.383 9.540 1.00 92.56 84 TYR A C 1
ATOM 683 O O . TYR A 1 84 ? -11.493 -2.831 9.713 1.00 92.56 84 TYR A O 1
ATOM 691 N N . PRO A 1 85 ? -12.941 -1.116 9.872 1.00 89.12 85 PRO A N 1
ATOM 692 C CA . PRO A 1 85 ? -11.953 -0.215 10.437 1.00 89.12 85 PRO A CA 1
ATOM 693 C C . PRO A 1 85 ? -11.582 -0.635 11.871 1.00 89.12 85 PRO A C 1
ATOM 695 O O . PRO A 1 85 ? -12.422 -1.155 12.615 1.00 89.12 85 PRO A O 1
ATOM 698 N N . PRO A 1 86 ? -10.333 -0.388 12.300 1.00 88.94 86 PRO A N 1
ATOM 699 C CA . PRO A 1 86 ? -9.921 -0.646 13.672 1.00 88.94 86 PRO A CA 1
ATOM 700 C C . PRO A 1 86 ? -10.726 0.225 14.647 1.00 88.94 86 PRO A C 1
ATOM 702 O O . PRO A 1 86 ? -10.965 1.407 14.402 1.00 88.94 86 PRO A O 1
ATOM 705 N N . LYS A 1 87 ? -11.132 -0.364 15.779 1.00 88.62 87 LYS A N 1
ATOM 706 C CA . LYS A 1 87 ? -11.954 0.312 16.802 1.00 88.62 87 LYS A CA 1
ATOM 707 C C . LYS A 1 87 ? -11.226 1.475 17.483 1.00 88.62 87 LYS A C 1
ATOM 709 O O . LYS A 1 87 ? -11.864 2.411 17.952 1.00 88.62 87 LYS A O 1
ATOM 714 N N . THR A 1 88 ? -9.902 1.401 17.557 1.00 88.62 88 THR A N 1
ATOM 715 C CA . THR A 1 88 ? -9.036 2.402 18.179 1.00 88.62 88 THR A CA 1
ATOM 716 C C . THR A 1 88 ? -7.907 2.771 17.226 1.00 88.62 88 THR A C 1
ATOM 718 O O . THR A 1 88 ? -7.439 1.947 16.439 1.00 88.62 88 THR A O 1
ATOM 721 N N . LYS A 1 89 ? -7.473 4.033 17.281 1.00 85.69 89 LYS A N 1
ATOM 722 C CA . LYS A 1 89 ? -6.311 4.491 16.513 1.00 85.69 89 LYS A CA 1
ATOM 723 C C . LYS A 1 89 ? -5.023 3.957 17.128 1.00 85.69 89 LYS A C 1
ATOM 725 O O . LYS A 1 89 ? -4.951 3.730 18.336 1.00 85.69 89 LYS A O 1
ATOM 730 N N . ASN A 1 90 ? -4.006 3.780 16.290 1.00 89.56 90 ASN A N 1
ATOM 731 C CA . ASN A 1 90 ? -2.690 3.362 16.753 1.00 89.56 90 ASN A CA 1
ATOM 732 C C . ASN A 1 90 ? -2.056 4.466 17.622 1.00 89.56 90 ASN A C 1
ATOM 734 O O . ASN A 1 90 ? -2.235 5.649 17.335 1.00 89.56 90 ASN A O 1
ATOM 738 N N . ILE A 1 91 ? -1.283 4.090 18.648 1.00 89.50 91 ILE A N 1
ATOM 739 C CA . ILE A 1 91 ? -0.608 5.035 19.554 1.00 89.50 91 ILE A CA 1
ATOM 740 C C . ILE A 1 91 ? 0.282 6.038 18.810 1.00 89.50 91 ILE A C 1
ATOM 742 O O . ILE A 1 91 ? 0.355 7.197 19.197 1.00 89.50 91 ILE A O 1
ATOM 746 N N . MET A 1 92 ? 0.878 5.619 17.689 1.00 87.38 92 MET A N 1
ATOM 747 C CA . MET A 1 92 ? 1.723 6.462 16.839 1.00 87.38 92 MET A CA 1
ATOM 748 C C . MET A 1 92 ? 0.951 7.605 16.159 1.00 87.38 92 MET A C 1
ATOM 750 O O . MET A 1 92 ? 1.559 8.550 15.664 1.00 87.38 92 MET A O 1
ATOM 754 N N . GLU A 1 93 ? -0.381 7.523 16.104 1.00 85.19 93 GLU A N 1
ATOM 755 C CA . GLU A 1 93 ? -1.261 8.560 15.550 1.00 85.19 93 GLU A CA 1
ATOM 756 C C . GLU A 1 93 ? -1.931 9.421 16.622 1.00 85.19 93 GLU A C 1
ATOM 758 O O . GLU A 1 93 ? -2.565 10.432 16.298 1.00 85.19 93 GLU A O 1
ATOM 763 N N . LEU A 1 94 ? -1.833 9.021 17.890 1.00 86.44 94 LEU A N 1
ATOM 764 C CA . LEU A 1 94 ? -2.356 9.797 19.001 1.00 86.44 94 LEU A CA 1
ATOM 765 C C . LEU A 1 94 ? -1.410 10.975 19.231 1.00 86.44 94 LEU A C 1
ATOM 767 O O . LEU A 1 94 ? -0.237 10.802 19.551 1.00 86.44 94 LEU A O 1
ATOM 771 N N . LYS A 1 95 ? -1.916 12.194 19.051 1.00 76.88 95 LYS A N 1
ATOM 772 C CA . LYS A 1 95 ? -1.182 13.383 19.480 1.00 76.88 95 LYS A CA 1
ATOM 773 C C . LYS A 1 95 ? -1.280 13.455 21.000 1.00 76.88 95 LYS A C 1
ATOM 775 O O . LYS A 1 95 ? -2.389 13.535 21.525 1.00 76.88 95 LYS A O 1
ATOM 780 N N . LEU A 1 96 ? -0.136 13.402 21.678 1.00 70.88 96 LEU A N 1
ATOM 781 C CA . LEU A 1 96 ? -0.048 13.784 23.085 1.00 70.88 96 LEU A CA 1
ATOM 782 C C . LEU A 1 96 ? -0.479 15.254 23.188 1.0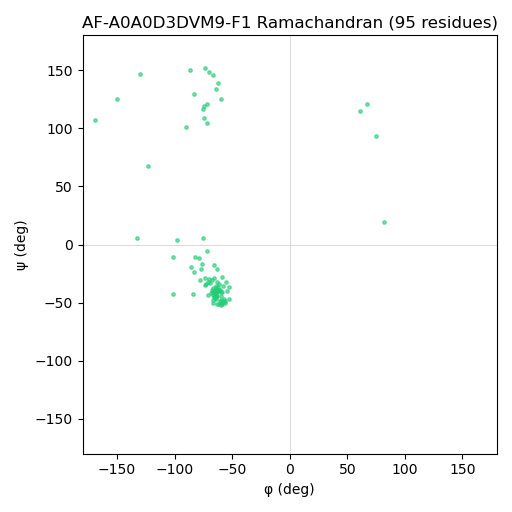0 70.88 96 LEU A C 1
ATOM 784 O O . LEU A 1 96 ? 0.010 16.083 22.415 1.00 70.88 96 LEU A O 1
ATOM 788 N N . GLN A 1 97 ? -1.464 15.516 24.047 1.00 59.50 97 GLN A N 1
ATOM 789 C CA . GLN A 1 97 ? -1.909 16.868 24.391 1.00 59.50 97 GLN A CA 1
ATOM 790 C C . GLN A 1 97 ? -0.870 17.561 25.265 1.00 59.50 97 GLN A C 1
ATOM 792 O O . GLN A 1 97 ? -0.249 16.857 26.093 1.00 59.50 97 GLN A O 1
#

Secondary structure (DSSP, 8-state):
---HHHHHHHHHHHHHHHTT-SSHHHHHHHHHHHHHTTS-SSSSS-HHHHGGG---HHHHHHHHHHHHHHHHHHHHHHHHHHHS--SS--GGGPPP-